Protein AF-A0A241UYE0-F1 (afdb_monomer)

Secondary structure (DSSP, 8-state):
-HHHHHHHHHHHHHHHHHHHHHHTSSS-TTS-SS-BT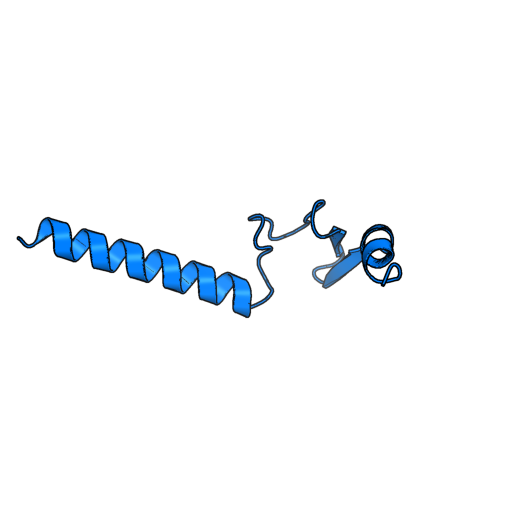TTTEEEETTEEEE-GGGGGGTS--

Nearest PDB structures (foldseek):
  3s6y-assembly1_C  TM=4.618E-01  e=5.904E+00  Mammalian orthoreovirus 3 Dearing

Solvent-accessible surface area (backbo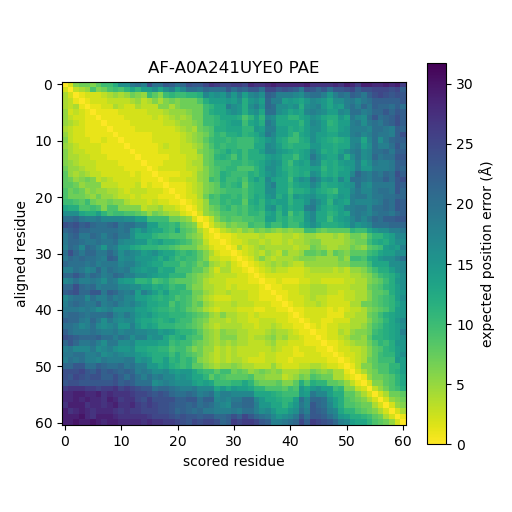ne atoms only — not comparable to full-atom values): 3756 Å² total; per-residue (Å²): 119,70,68,63,55,52,51,50,53,53,51,50,52,52,51,50,53,51,53,50,36,55,72,66,64,58,36,43,95,87,76,31,68,56,53,32,80,92,75,26,34,36,56,58,99,88,41,81,43,76,46,69,85,51,58,69,68,72,79,76,122

Mean predicted aligned error: 11.29 Å

Foldseek 3Di:
DVVVVVVVVVVVVVVVVLVVCVVVVQADNVGDRADDPVQQWGADPNDIDHDCVNVVVPVPD

Structure (mmCIF, N/CA/C/O backbone):
data_AF-A0A241UYE0-F1
#
_entry.id   AF-A0A241UYE0-F1
#
loop_
_atom_site.group_PDB
_atom_site.id
_atom_site.type_symbol
_atom_site.label_atom_id
_atom_site.label_alt_id
_atom_site.label_comp_id
_atom_site.label_asym_id
_atom_site.label_entity_id
_atom_site.label_seq_id
_atom_site.pdbx_PDB_ins_code
_atom_site.Cartn_x
_atom_site.Cartn_y
_atom_site.Cartn_z
_atom_site.occupancy
_atom_site.B_iso_or_equiv
_atom_site.auth_seq_id
_atom_site.auth_comp_id
_atom_site.auth_asym_id
_atom_site.auth_atom_id
_atom_site.pdbx_PDB_model_num
ATOM 1 N N . MET A 1 1 ? -19.487 -2.222 32.785 1.00 59.34 1 MET A N 1
ATOM 2 C CA . MET A 1 1 ? -18.270 -2.930 32.304 1.00 59.34 1 MET A CA 1
ATOM 3 C C . MET A 1 1 ? -18.329 -3.471 30.862 1.00 59.34 1 MET A C 1
ATOM 5 O O . MET A 1 1 ? -17.281 -3.576 30.237 1.00 59.34 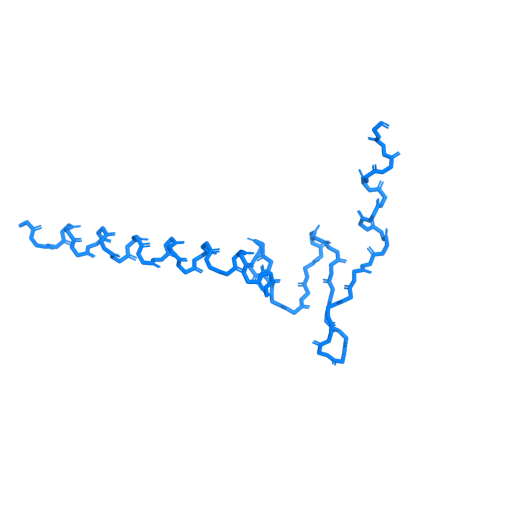1 MET A O 1
ATOM 9 N N . LYS A 1 2 ? -19.506 -3.738 30.270 1.00 66.88 2 LYS A N 1
ATOM 10 C CA . LYS A 1 2 ? -19.636 -4.348 28.923 1.00 66.88 2 LYS A CA 1
ATOM 11 C C . LYS A 1 2 ? -19.086 -3.509 27.743 1.00 66.88 2 LYS A C 1
ATOM 13 O O . LYS A 1 2 ? -18.524 -4.068 26.805 1.00 66.88 2 LYS A O 1
ATOM 18 N N . ARG A 1 3 ? -19.182 -2.170 27.792 1.00 73.81 3 ARG A N 1
ATOM 19 C CA . ARG A 1 3 ? -18.718 -1.266 26.708 1.00 73.81 3 ARG A CA 1
ATOM 20 C C . ARG A 1 3 ? -17.208 -1.351 26.435 1.00 73.81 3 ARG A C 1
ATOM 22 O O . ARG A 1 3 ? -16.819 -1.495 25.281 1.00 73.81 3 ARG A O 1
ATOM 29 N N . LYS A 1 4 ? -16.370 -1.311 27.481 1.00 79.12 4 LYS A N 1
ATOM 30 C CA . LYS A 1 4 ? -14.901 -1.372 27.343 1.00 79.12 4 LYS A CA 1
ATOM 31 C C . LYS A 1 4 ? -14.437 -2.718 26.779 1.00 79.12 4 LYS A C 1
ATOM 33 O O . LYS A 1 4 ? -13.563 -2.751 25.923 1.00 79.12 4 LYS A O 1
ATOM 38 N N . MET A 1 5 ? -15.057 -3.823 27.200 1.00 85.19 5 MET A N 1
ATOM 39 C CA . MET A 1 5 ? -14.744 -5.148 26.655 1.00 85.19 5 MET A CA 1
ATOM 40 C C . MET A 1 5 ? -15.108 -5.256 25.168 1.00 85.19 5 MET A C 1
ATOM 42 O O . MET A 1 5 ? -14.288 -5.709 24.375 1.00 85.19 5 MET A O 1
ATOM 46 N N . ARG A 1 6 ? -16.277 -4.741 24.759 1.00 83.12 6 ARG A N 1
ATOM 47 C CA . ARG A 1 6 ? -16.662 -4.676 23.338 1.00 83.12 6 ARG A CA 1
ATOM 48 C C . ARG A 1 6 ? -15.667 -3.859 22.506 1.00 83.12 6 ARG A C 1
ATOM 50 O O . ARG A 1 6 ? -15.307 -4.284 21.413 1.00 83.12 6 ARG A O 1
ATOM 57 N N . GLN A 1 7 ? -15.193 -2.723 23.022 1.00 84.44 7 GLN A N 1
ATOM 58 C CA . GLN A 1 7 ? -14.169 -1.910 22.354 1.00 84.44 7 GLN A CA 1
ATOM 59 C C . GLN A 1 7 ? -12.850 -2.672 22.171 1.00 84.44 7 GLN A C 1
ATOM 61 O O . GLN A 1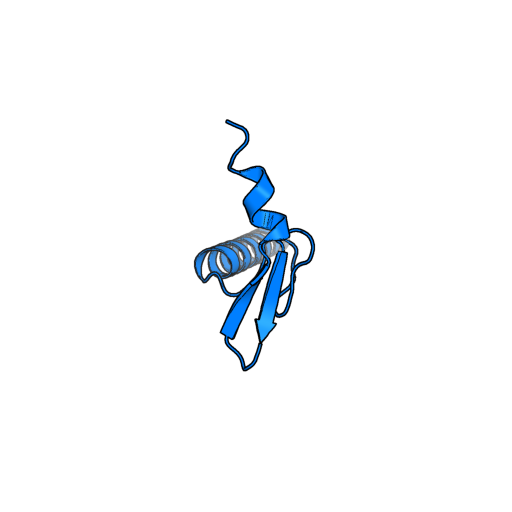 7 ? -12.309 -2.664 21.068 1.00 84.44 7 GLN A O 1
ATOM 66 N N . ARG A 1 8 ? -12.378 -3.392 23.200 1.00 88.38 8 ARG A N 1
ATOM 67 C CA . ARG A 1 8 ? -11.164 -4.224 23.101 1.00 88.38 8 ARG A CA 1
ATOM 68 C C . ARG A 1 8 ? -11.294 -5.307 22.031 1.00 88.38 8 ARG A C 1
ATOM 70 O O . ARG A 1 8 ? -10.393 -5.459 21.218 1.00 88.38 8 ARG A O 1
ATOM 77 N N . VAL A 1 9 ? -12.431 -6.006 21.972 1.00 89.50 9 VAL A N 1
ATOM 78 C CA . VAL A 1 9 ? -12.677 -7.037 20.945 1.00 89.50 9 VAL A CA 1
ATOM 79 C C . VAL A 1 9 ? -12.684 -6.433 19.536 1.00 89.50 9 VAL A C 1
ATOM 81 O O . VAL A 1 9 ? -12.104 -7.003 18.616 1.00 89.50 9 VAL A O 1
ATOM 84 N N . ILE A 1 10 ? -13.296 -5.258 19.350 1.00 89.19 10 ILE A N 1
ATOM 85 C CA . ILE A 1 10 ? -13.284 -4.551 18.057 1.00 89.19 10 ILE A CA 1
ATOM 86 C C . ILE A 1 10 ? -11.855 -4.155 17.665 1.00 89.19 10 ILE A C 1
ATOM 88 O O . ILE A 1 10 ? -11.468 -4.331 16.509 1.00 89.19 10 ILE A O 1
ATOM 92 N N . GLN A 1 11 ? -11.069 -3.639 18.611 1.00 88.38 11 GLN A N 1
ATOM 93 C CA . GLN A 1 11 ? -9.679 -3.250 18.381 1.00 88.38 11 GLN A CA 1
ATOM 94 C C . GLN A 1 11 ? -8.808 -4.461 18.015 1.00 88.38 11 GLN A C 1
ATOM 96 O O . GLN A 1 11 ? -8.068 -4.400 17.036 1.00 88.38 11 GLN A O 1
ATOM 101 N N . GLN A 1 12 ? -8.975 -5.584 18.718 1.00 89.25 12 GLN A N 1
ATOM 102 C CA . GLN A 1 12 ? -8.267 -6.834 18.438 1.00 89.25 12 GLN A CA 1
ATOM 103 C C . GLN A 1 12 ? -8.623 -7.396 17.052 1.00 89.25 12 GLN A C 1
ATOM 105 O O . GLN A 1 12 ? -7.732 -7.753 16.286 1.00 89.25 12 GLN A O 1
ATOM 110 N N . ARG A 1 13 ? -9.909 -7.380 16.663 1.00 85.00 13 ARG A N 1
ATOM 111 C CA . ARG A 1 13 ? -10.339 -7.772 15.304 1.00 85.00 13 ARG A CA 1
ATOM 112 C C . ARG A 1 13 ? -9.747 -6.870 14.217 1.00 85.00 13 ARG A C 1
ATOM 114 O O . ARG A 1 13 ? -9.405 -7.351 13.141 1.00 85.00 13 ARG A O 1
ATOM 121 N N . ARG A 1 14 ? -9.620 -5.559 14.468 1.00 79.69 14 ARG A N 1
ATOM 122 C CA . ARG A 1 14 ? -8.959 -4.630 13.529 1.00 79.69 14 ARG A CA 1
ATOM 123 C C . ARG A 1 14 ? -7.478 -4.966 13.358 1.00 79.69 14 ARG A C 1
ATOM 125 O O . ARG A 1 14 ? -7.018 -5.006 12.223 1.00 79.69 14 ARG A O 1
ATOM 132 N N . GLN A 1 15 ? -6.771 -5.247 14.453 1.00 79.38 15 GLN A N 1
ATOM 133 C CA . GLN A 1 15 ? -5.369 -5.673 14.407 1.00 79.38 15 GLN A CA 1
ATOM 134 C C . GLN A 1 15 ? -5.201 -6.990 13.639 1.00 79.38 15 GLN A C 1
ATOM 136 O O . GLN A 1 15 ? -4.346 -7.063 12.764 1.00 79.38 15 GLN A O 1
ATOM 141 N N . GLN A 1 16 ? -6.061 -7.986 13.876 1.00 80.94 16 GLN A N 1
ATOM 142 C CA . GLN A 1 16 ? -6.036 -9.259 13.141 1.00 80.94 16 GLN A CA 1
ATOM 143 C C . GLN A 1 16 ? -6.209 -9.079 11.627 1.00 80.94 16 GLN A C 1
ATOM 145 O O . GLN A 1 16 ? -5.445 -9.657 10.860 1.00 80.94 16 GLN A O 1
ATOM 150 N N . ARG A 1 17 ? -7.162 -8.242 11.185 1.00 75.56 17 ARG A N 1
ATOM 151 C CA . ARG A 1 17 ? -7.348 -7.947 9.751 1.00 75.56 17 ARG A CA 1
ATOM 152 C C . ARG A 1 17 ? -6.136 -7.253 9.133 1.00 75.56 17 ARG A C 1
ATOM 154 O O . ARG A 1 17 ? -5.789 -7.555 8.001 1.00 75.56 17 ARG A O 1
ATOM 161 N N . ASN A 1 18 ? -5.488 -6.356 9.874 1.00 70.88 18 ASN A N 1
ATOM 162 C CA . ASN A 1 18 ? -4.272 -5.687 9.414 1.00 70.88 18 ASN A CA 1
ATOM 163 C C . ASN A 1 18 ? -3.116 -6.694 9.252 1.00 70.88 18 ASN A C 1
ATOM 165 O O . ASN A 1 18 ? -2.503 -6.764 8.193 1.00 70.88 18 ASN A O 1
ATOM 169 N N . ILE A 1 19 ? -2.900 -7.565 10.244 1.00 73.56 19 ILE A N 1
ATOM 170 C CA . ILE A 1 19 ? -1.899 -8.642 10.165 1.00 73.56 19 ILE A CA 1
ATOM 171 C C . ILE A 1 19 ? -2.184 -9.574 8.979 1.00 73.56 19 ILE A C 1
ATOM 173 O O . ILE A 1 19 ? -1.274 -9.917 8.230 1.00 73.56 19 ILE A O 1
ATOM 177 N N . GLN A 1 20 ? -3.445 -9.958 8.767 1.00 68.88 20 GLN A N 1
ATOM 178 C CA . GLN A 1 20 ? -3.832 -10.794 7.631 1.00 68.88 20 GLN A CA 1
ATOM 179 C C . GLN A 1 20 ? -3.582 -10.093 6.288 1.00 68.88 20 GLN A C 1
ATOM 181 O O . GLN A 1 20 ? -3.093 -10.728 5.355 1.00 68.88 20 GLN A O 1
ATOM 186 N N . ALA A 1 21 ? -3.852 -8.789 6.194 1.00 61.62 21 ALA A N 1
ATOM 187 C CA . ALA A 1 21 ? -3.547 -7.990 5.011 1.00 61.62 21 ALA A CA 1
ATOM 188 C C . ALA A 1 21 ? -2.034 -7.965 4.724 1.00 61.62 21 ALA A C 1
ATOM 190 O O . ALA A 1 21 ? -1.640 -8.235 3.588 1.00 61.62 21 ALA A O 1
ATOM 191 N N . MET A 1 2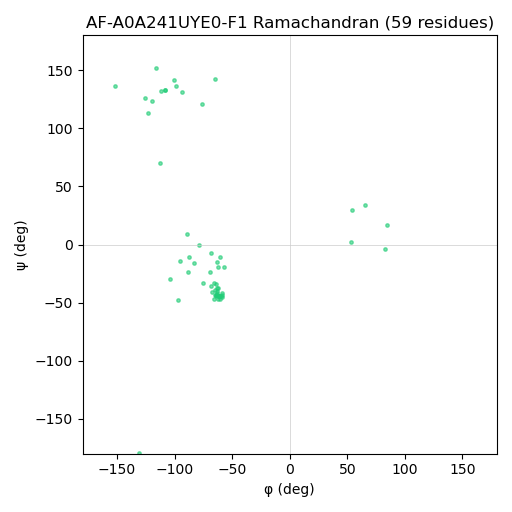2 ? -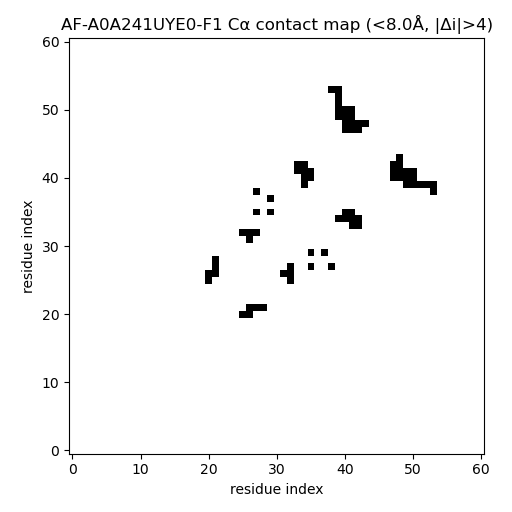1.195 -7.779 5.755 1.00 62.25 22 MET A N 1
ATOM 192 C CA . MET A 1 22 ? 0.268 -7.868 5.635 1.00 62.25 22 MET A CA 1
ATOM 193 C C . MET A 1 22 ? 0.736 -9.256 5.164 1.00 62.25 22 MET A C 1
ATOM 195 O O . MET A 1 22 ? 1.545 -9.357 4.245 1.00 62.25 22 MET A O 1
ATOM 199 N N . LEU A 1 23 ? 0.210 -10.335 5.759 1.00 64.06 23 LEU A N 1
ATOM 200 C CA . LEU A 1 23 ? 0.586 -11.719 5.428 1.00 64.06 23 LEU A CA 1
ATOM 201 C C . LEU A 1 23 ? 0.126 -12.144 4.031 1.00 64.06 23 LEU A C 1
ATOM 203 O O . LEU A 1 23 ? 0.839 -12.864 3.338 1.00 64.06 23 LEU A O 1
ATOM 207 N N . SER A 1 24 ? -1.045 -11.675 3.598 1.00 63.16 24 SER A N 1
ATOM 208 C CA . SER A 1 24 ? -1.592 -11.981 2.273 1.00 63.16 24 SER A CA 1
ATOM 209 C C . SER A 1 24 ? -0.796 -11.347 1.128 1.00 63.16 24 SER A C 1
ATOM 211 O O . SER A 1 24 ? -1.114 -11.601 -0.030 1.00 63.16 24 SER A O 1
ATOM 213 N N . LYS A 1 25 ? 0.193 -10.485 1.429 1.00 60.22 25 LYS A N 1
ATOM 214 C CA . LYS A 1 25 ? 0.975 -9.674 0.477 1.00 60.22 25 LYS A CA 1
ATOM 215 C C . LYS A 1 25 ? 0.128 -8.827 -0.486 1.00 60.22 25 LYS A C 1
ATOM 217 O O . LYS A 1 25 ? 0.700 -8.116 -1.305 1.00 60.22 25 LYS A O 1
ATOM 222 N N . SER A 1 26 ? -1.201 -8.842 -0.385 1.00 62.84 26 SER A N 1
ATOM 223 C CA . SER A 1 26 ? -2.111 -8.133 -1.287 1.00 62.84 26 SER A CA 1
ATOM 224 C C . SER A 1 26 ? -2.136 -6.632 -1.009 1.00 62.84 26 SER A C 1
ATOM 226 O O . SER A 1 26 ? -2.197 -5.848 -1.946 1.00 62.84 26 SER A O 1
ATOM 228 N N . HIS A 1 27 ? -1.976 -6.227 0.251 1.00 71.38 27 HIS A N 1
ATOM 229 C CA . HIS A 1 27 ? -1.979 -4.824 0.658 1.00 71.38 27 HIS A CA 1
ATOM 230 C C . HIS A 1 27 ? -0.573 -4.378 1.049 1.00 71.38 27 HIS A C 1
ATOM 232 O O . HIS A 1 27 ? 0.124 -5.049 1.816 1.00 71.38 27 HIS A O 1
ATOM 238 N N . CYS A 1 28 ? -0.148 -3.225 0.538 1.00 77.44 28 CYS A N 1
ATOM 239 C CA . CYS A 1 28 ? 1.045 -2.565 1.046 1.00 77.44 28 CYS A CA 1
ATOM 240 C C . CYS A 1 28 ? 0.820 -2.134 2.507 1.00 77.44 28 CYS A C 1
ATOM 242 O O . CYS A 1 28 ? -0.257 -1.613 2.804 1.00 77.44 28 CYS A O 1
ATOM 244 N N . PRO A 1 29 ? 1.819 -2.214 3.411 1.00 75.56 29 PRO A N 1
ATOM 245 C CA . PRO A 1 29 ? 1.716 -1.611 4.748 1.00 75.56 29 PRO A CA 1
ATOM 246 C C . PRO A 1 29 ? 1.426 -0.099 4.718 1.00 75.56 29 PRO A C 1
ATOM 248 O O . PRO A 1 29 ? 0.927 0.449 5.695 1.00 75.56 29 PRO A O 1
ATOM 251 N N . HIS A 1 30 ? 1.685 0.568 3.590 1.00 78.12 30 HIS A N 1
ATOM 252 C CA . HIS A 1 30 ? 1.345 1.972 3.360 1.00 78.12 30 HIS A CA 1
ATOM 253 C C . HIS A 1 30 ? -0.139 2.208 3.005 1.00 78.12 30 HIS A C 1
ATOM 255 O O . HIS A 1 30 ? -0.531 3.350 2.796 1.00 78.12 30 HIS A O 1
ATOM 261 N N . GLY A 1 31 ? -0.964 1.155 2.935 1.00 76.06 31 GLY A N 1
ATOM 262 C CA . GLY A 1 31 ? -2.402 1.247 2.656 1.00 76.06 31 GLY A CA 1
ATOM 263 C C . GLY A 1 31 ? -2.767 1.319 1.171 1.00 76.06 31 GLY A C 1
ATOM 264 O O . GLY A 1 31 ? -3.877 1.732 0.849 1.00 76.06 31 GLY A O 1
ATOM 265 N N . PHE A 1 32 ? -1.842 0.950 0.279 1.00 80.06 32 PHE A N 1
ATOM 266 C CA . PHE A 1 32 ? -2.090 0.905 -1.162 1.00 80.06 32 PHE A CA 1
ATOM 267 C C . PHE A 1 32 ? -2.167 -0.528 -1.686 1.00 80.06 32 PHE A C 1
ATOM 269 O O . PHE A 1 32 ? -1.268 -1.337 -1.435 1.00 80.06 32 PHE A O 1
ATOM 276 N N . ASP A 1 33 ? -3.192 -0.791 -2.492 1.00 71.81 33 ASP A N 1
ATOM 277 C CA . ASP A 1 33 ? -3.492 -2.142 -2.986 1.00 71.81 33 ASP A CA 1
ATOM 278 C C . ASP A 1 33 ? -3.065 -2.318 -4.448 1.00 71.81 33 ASP A C 1
ATOM 280 O O . ASP A 1 33 ? -2.659 -3.402 -4.859 1.00 71.81 33 ASP A O 1
ATOM 284 N N . ILE A 1 34 ? -3.093 -1.222 -5.217 1.00 78.62 34 ILE A N 1
ATOM 285 C CA . ILE A 1 34 ? -2.810 -1.199 -6.660 1.00 78.62 34 ILE A CA 1
ATOM 286 C C . ILE A 1 34 ? -1.362 -0.781 -6.932 1.00 78.62 34 ILE A C 1
ATOM 288 O O . ILE A 1 34 ? -0.664 -1.433 -7.707 1.00 78.62 34 ILE A O 1
ATOM 292 N N . ALA A 1 35 ? -0.890 0.295 -6.304 1.00 84.50 35 ALA A N 1
ATOM 293 C CA . ALA A 1 35 ? 0.471 0.785 -6.477 1.00 84.50 35 ALA A CA 1
ATOM 294 C C . ALA A 1 35 ? 0.951 1.515 -5.225 1.00 84.50 35 ALA A C 1
ATOM 296 O O . ALA A 1 35 ? 0.228 2.335 -4.668 1.00 84.50 35 ALA A O 1
ATOM 297 N N . CYS 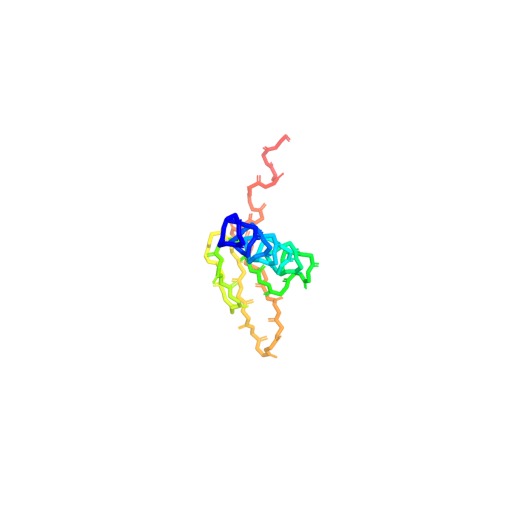A 1 36 ? 2.183 1.257 -4.805 1.00 85.25 36 CYS A N 1
ATOM 298 C CA . CYS A 1 36 ? 2.827 1.982 -3.724 1.00 85.25 36 CYS A CA 1
ATOM 299 C C . CYS A 1 36 ? 4.128 2.593 -4.230 1.00 85.25 36 CYS A C 1
ATOM 301 O O . CYS A 1 36 ? 5.086 1.872 -4.487 1.00 85.25 36 CYS A O 1
ATOM 303 N N . LEU A 1 37 ? 4.187 3.924 -4.294 1.00 82.38 37 LEU A N 1
ATOM 304 C CA . LEU A 1 37 ? 5.421 4.639 -4.622 1.00 82.38 37 LEU A CA 1
ATOM 305 C C . LEU A 1 37 ? 6.486 4.444 -3.534 1.00 8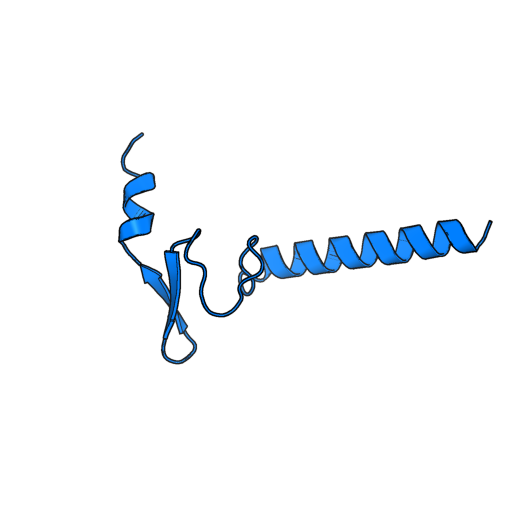2.38 37 LEU A C 1
ATOM 307 O O . LEU A 1 37 ? 7.658 4.332 -3.837 1.00 82.38 37 LEU A O 1
ATOM 311 N N . ILE A 1 38 ? 6.115 4.317 -2.261 1.00 81.50 38 ILE A N 1
ATOM 312 C CA . ILE A 1 38 ? 7.110 4.145 -1.189 1.00 81.50 38 ILE A CA 1
ATOM 313 C C . ILE A 1 38 ? 7.822 2.787 -1.305 1.00 81.50 38 ILE A C 1
ATOM 315 O O . ILE A 1 38 ? 9.035 2.704 -1.129 1.00 81.50 38 ILE A O 1
ATOM 319 N N . CYS A 1 39 ? 7.074 1.729 -1.633 1.00 80.06 39 CYS A N 1
ATOM 320 C CA . CYS A 1 39 ? 7.617 0.392 -1.884 1.00 80.06 39 CYS A CA 1
ATOM 321 C C . CYS A 1 39 ? 8.058 0.173 -3.339 1.00 80.06 39 CYS A C 1
ATOM 323 O O . CYS A 1 39 ? 8.682 -0.841 -3.616 1.00 80.06 39 CYS A O 1
ATOM 325 N N . GLY A 1 40 ? 7.721 1.08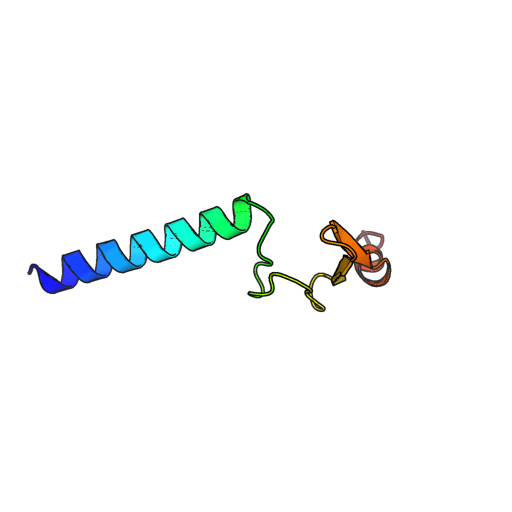0 -4.259 1.00 83.75 40 GLY A N 1
ATOM 326 C CA . GLY A 1 40 ? 8.050 1.000 -5.684 1.00 83.75 40 GLY A CA 1
ATOM 327 C C . GLY A 1 40 ? 7.405 -0.147 -6.441 1.00 83.75 40 GLY A C 1
ATOM 328 O O . GLY A 1 40 ? 8.026 -0.675 -7.358 1.00 83.75 40 GLY A O 1
ATOM 329 N N . PHE A 1 41 ? 6.180 -0.537 -6.094 1.00 87.00 41 PHE A N 1
ATOM 330 C CA . PHE A 1 41 ? 5.430 -1.518 -6.880 1.00 87.00 41 PHE A CA 1
ATOM 331 C C . PHE A 1 41 ? 4.162 -0.908 -7.475 1.00 87.00 41 PHE A C 1
ATOM 333 O O . PHE A 1 41 ? 3.568 0.001 -6.897 1.00 87.00 41 PHE A O 1
ATOM 340 N N . GLY A 1 42 ? 3.730 -1.447 -8.609 1.00 86.56 42 GLY A N 1
ATOM 341 C CA . GLY A 1 42 ? 2.457 -1.171 -9.265 1.00 86.56 42 GLY A CA 1
ATOM 342 C C . GLY A 1 42 ? 1.732 -2.464 -9.631 1.00 86.56 42 GLY A C 1
ATOM 343 O O . GLY A 1 42 ? 2.231 -3.561 -9.380 1.00 86.56 42 GLY A O 1
ATOM 344 N N . THR A 1 43 ? 0.558 -2.332 -10.243 1.00 86.56 43 THR A N 1
ATOM 345 C CA . THR A 1 43 ? -0.199 -3.453 -10.810 1.00 86.56 43 THR A CA 1
ATOM 346 C C . THR A 1 43 ? -0.364 -3.212 -12.304 1.00 86.56 43 THR A C 1
ATOM 348 O O . THR A 1 43 ? -0.882 -2.171 -12.701 1.00 86.56 43 THR A O 1
ATOM 351 N N . VAL A 1 44 ? 0.075 -4.161 -13.128 1.00 86.81 44 VAL A N 1
ATOM 352 C CA . VAL A 1 44 ? -0.055 -4.135 -14.591 1.00 86.81 44 VAL A CA 1
ATOM 353 C C . VAL A 1 44 ? -0.745 -5.429 -15.001 1.00 86.81 44 VAL A C 1
ATOM 355 O O . VAL A 1 44 ? -0.311 -6.503 -14.606 1.00 86.81 44 VAL A O 1
ATOM 358 N N . ASN A 1 45 ? -1.850 -5.342 -15.746 1.00 86.12 45 ASN A N 1
ATOM 359 C CA . ASN A 1 45 ? -2.652 -6.508 -16.157 1.00 86.12 45 ASN A CA 1
ATOM 360 C C . ASN A 1 45 ? -3.108 -7.419 -14.994 1.00 86.12 45 ASN A C 1
ATOM 362 O O . ASN A 1 45 ? -3.286 -8.618 -15.172 1.00 86.12 45 ASN A O 1
ATOM 366 N N . GLY A 1 46 ? -3.301 -6.857 -13.795 1.00 81.06 46 GLY A N 1
ATOM 367 C CA . GLY A 1 46 ? -3.670 -7.616 -12.592 1.00 81.06 46 GLY A CA 1
ATOM 368 C C . GLY A 1 46 ? -2.493 -8.276 -11.866 1.00 81.06 46 GLY A C 1
ATOM 369 O O . GLY A 1 46 ? -2.683 -8.810 -10.775 1.00 81.06 46 GLY A O 1
ATOM 370 N N . GLU A 1 47 ? -1.278 -8.186 -12.409 1.00 81.94 47 GLU A N 1
ATOM 371 C CA . GLU A 1 47 ? -0.060 -8.704 -11.790 1.00 81.94 47 GLU A CA 1
ATOM 372 C C . GLU A 1 47 ? 0.741 -7.589 -11.114 1.00 81.94 47 GLU A C 1
ATOM 374 O O . GLU A 1 47 ? 0.851 -6.469 -11.619 1.00 81.94 47 GLU A O 1
ATOM 379 N N . ARG A 1 48 ? 1.326 -7.893 -9.950 1.00 83.25 48 ARG A N 1
ATOM 380 C CA . ARG A 1 48 ? 2.181 -6.945 -9.229 1.00 83.25 48 ARG A CA 1
ATOM 381 C C . ARG A 1 48 ? 3.555 -6.858 -9.891 1.00 83.25 48 ARG A C 1
ATOM 383 O O . ARG A 1 48 ? 4.296 -7.836 -9.905 1.00 83.25 48 ARG A O 1
ATOM 390 N N . VAL A 1 49 ? 3.927 -5.657 -10.323 1.00 85.00 49 VAL A N 1
ATOM 391 C CA . VAL A 1 49 ? 5.228 -5.344 -10.927 1.00 85.00 49 VAL A CA 1
ATOM 392 C C . VAL A 1 49 ? 6.026 -4.451 -9.981 1.00 85.00 49 VAL A C 1
ATOM 394 O O . VAL A 1 49 ? 5.504 -3.464 -9.469 1.00 85.00 49 VAL A O 1
ATOM 397 N N . TRP A 1 50 ? 7.293 -4.787 -9.746 1.00 85.38 50 TRP A N 1
ATOM 398 C CA . TRP A 1 50 ? 8.219 -3.980 -8.946 1.00 85.38 50 TRP A CA 1
ATOM 399 C C . TRP A 1 50 ? 9.112 -3.153 -9.864 1.00 85.38 50 TRP A C 1
ATOM 401 O O . TRP A 1 50 ? 9.623 -3.665 -10.856 1.00 85.38 50 TRP A O 1
ATOM 411 N N . HIS A 1 51 ? 9.314 -1.884 -9.533 1.00 83.19 51 HIS A N 1
ATOM 412 C CA . HIS A 1 51 ? 10.153 -0.987 -10.310 1.00 83.19 51 HIS A CA 1
ATOM 413 C C . HIS A 1 51 ? 11.587 -0.967 -9.774 1.00 83.19 51 HIS A C 1
ATOM 415 O O . HIS A 1 51 ? 11.816 -0.745 -8.585 1.00 83.19 51 HIS A O 1
ATOM 421 N N . ASP A 1 52 ? 12.571 -1.111 -10.662 1.00 74.69 52 ASP A N 1
ATOM 422 C CA . ASP A 1 52 ? 13.983 -1.298 -10.292 1.00 74.69 52 ASP A CA 1
ATOM 423 C C . ASP A 1 52 ? 14.615 -0.128 -9.522 1.00 74.69 52 ASP A C 1
ATOM 425 O O . ASP A 1 52 ? 15.590 -0.318 -8.796 1.00 74.69 52 ASP A O 1
ATOM 429 N N . TRP A 1 53 ? 14.034 1.074 -9.580 1.00 70.81 53 TRP A N 1
ATOM 430 C CA . TRP A 1 53 ? 14.485 2.205 -8.762 1.00 70.81 53 TRP A CA 1
ATOM 431 C C . TRP A 1 53 ? 14.334 1.967 -7.250 1.00 70.81 53 TRP A C 1
ATOM 433 O O . TRP A 1 53 ? 14.968 2.671 -6.466 1.00 70.81 53 TRP A O 1
ATOM 443 N N . THR A 1 54 ? 13.561 0.958 -6.831 1.00 66.50 54 THR A N 1
ATOM 444 C CA . THR A 1 54 ? 13.519 0.514 -5.427 1.00 66.50 54 THR A CA 1
ATOM 445 C C . THR A 1 54 ? 14.547 -0.542 -5.052 1.00 66.50 54 THR A C 1
ATOM 447 O O . THR A 1 54 ? 14.945 -0.581 -3.890 1.00 66.50 54 THR A O 1
ATOM 450 N N . LYS A 1 55 ? 15.060 -1.329 -6.008 1.00 56.09 55 LYS A N 1
ATOM 451 C CA . LYS A 1 55 ? 16.110 -2.330 -5.743 1.00 56.09 55 LYS A CA 1
ATOM 452 C C . LYS A 1 55 ? 17.465 -1.704 -5.410 1.00 56.09 55 LYS A C 1
ATOM 454 O O . LYS A 1 55 ? 18.254 -2.305 -4.693 1.00 56.09 55 LYS A O 1
ATOM 459 N N . LYS A 1 56 ? 17.712 -0.458 -5.835 1.00 54.22 56 LYS A N 1
ATOM 460 C CA . LYS A 1 56 ? 18.959 0.274 -5.533 1.00 54.22 56 LYS A CA 1
ATOM 461 C C . LYS A 1 56 ? 19.237 0.496 -4.040 1.00 54.22 56 LYS A C 1
ATOM 463 O O . LYS A 1 56 ? 20.329 0.938 -3.704 1.00 54.22 56 LYS A O 1
ATOM 468 N N . LYS A 1 57 ? 18.279 0.231 -3.143 1.00 53.81 57 LYS A N 1
ATOM 469 C CA . LYS A 1 57 ? 18.504 0.335 -1.694 1.00 53.81 57 LYS A CA 1
ATOM 470 C C . LYS A 1 57 ? 19.160 -0.898 -1.064 1.00 53.81 57 LYS A C 1
ATOM 472 O O . LYS A 1 57 ? 19.644 -0.764 0.051 1.00 53.81 57 LYS A O 1
ATOM 477 N N . GLU A 1 58 ? 19.191 -2.052 -1.734 1.00 54.53 58 GLU A N 1
ATOM 478 C CA . GLU A 1 58 ? 19.748 -3.289 -1.154 1.00 54.53 58 GLU A CA 1
ATOM 479 C C . GLU A 1 58 ? 21.220 -3.550 -1.528 1.00 54.53 58 GLU A C 1
ATOM 481 O O . GLU A 1 58 ? 21.876 -4.334 -0.856 1.00 54.53 58 GLU A O 1
ATOM 486 N N . GLU A 1 59 ? 21.779 -2.858 -2.530 1.00 52.81 59 GLU A N 1
ATOM 487 C CA . GLU A 1 59 ? 23.190 -3.015 -2.951 1.00 52.81 59 GLU A CA 1
ATOM 488 C C . GLU A 1 59 ? 24.178 -2.097 -2.203 1.00 52.81 59 GLU A C 1
ATOM 490 O O . GLU A 1 59 ? 25.349 -2.011 -2.566 1.00 52.81 59 GLU A O 1
ATOM 495 N N . VAL A 1 60 ? 23.727 -1.398 -1.156 1.00 50.22 60 VAL A N 1
ATOM 496 C CA . VAL A 1 60 ? 24.598 -0.607 -0.271 1.00 50.22 60 VAL A CA 1
ATOM 497 C C . VAL A 1 60 ? 24.609 -1.258 1.113 1.00 50.22 60 VAL A C 1
ATOM 499 O O . VAL A 1 60 ? 24.017 -0.739 2.060 1.00 50.22 60 VAL A O 1
ATOM 502 N N . ALA A 1 61 ? 25.243 -2.426 1.205 1.00 40.19 61 ALA A N 1
ATOM 503 C CA . ALA A 1 61 ? 25.614 -3.090 2.453 1.00 40.19 61 ALA A CA 1
ATOM 504 C C . ALA A 1 61 ? 27.038 -3.639 2.333 1.00 40.19 61 ALA A C 1
ATOM 506 O O . ALA A 1 61 ? 27.334 -4.262 1.288 1.00 40.19 61 ALA A O 1
#

pLDDT: mean 75.05, std 11.74, range [40.19, 89.5]

Radius of gyration: 16.99 Å; Cα contacts (8 Å, |Δi|>4): 38; chains: 1; bounding box: 45×17×48 Å

Sequence (61 aa):
MKRKMRQRVIQQRRQQRNIQAMLSKSHCPHGFDIACLICGFGTVNGERVWHDWTKKKEEVA